Protein AF-A0A0A6VS97-F1 (afdb_monomer)

Structure (mmCIF, N/CA/C/O backbone):
data_AF-A0A0A6VS97-F1
#
_entry.id   AF-A0A0A6VS97-F1
#
loop_
_atom_site.group_PDB
_atom_site.id
_atom_site.type_symbol
_atom_site.label_atom_id
_atom_site.label_alt_id
_atom_site.label_comp_id
_atom_site.label_asym_id
_atom_site.label_entity_id
_atom_site.label_seq_id
_atom_site.pdbx_PDB_ins_code
_atom_site.Cartn_x
_atom_site.Cartn_y
_atom_site.Cartn_z
_atom_site.occupancy
_atom_site.B_iso_or_equiv
_atom_site.auth_seq_id
_atom_site.auth_comp_id
_atom_site.auth_asym_id
_atom_site.auth_atom_id
_atom_site.pdbx_PDB_model_num
ATOM 1 N N . MET A 1 1 ? 6.810 -9.396 -8.945 1.00 59.00 1 MET A N 1
ATOM 2 C CA . MET A 1 1 ? 7.557 -10.117 -7.879 1.00 59.00 1 MET A CA 1
ATOM 3 C C . MET A 1 1 ? 8.910 -10.576 -8.379 1.00 59.00 1 MET A C 1
ATOM 5 O O . MET A 1 1 ? 8.968 -11.124 -9.478 1.00 59.00 1 MET A O 1
ATOM 9 N N . ASP A 1 2 ? 9.959 -10.377 -7.581 1.00 67.56 2 ASP A N 1
ATOM 10 C CA . ASP A 1 2 ? 11.281 -10.971 -7.832 1.00 67.56 2 ASP A CA 1
ATOM 11 C C . ASP A 1 2 ? 11.444 -12.337 -7.140 1.00 67.56 2 ASP A C 1
ATOM 13 O O . ASP A 1 2 ? 12.375 -13.077 -7.453 1.00 67.56 2 ASP A O 1
ATOM 17 N N . GLY A 1 3 ? 10.498 -12.710 -6.263 1.00 69.94 3 GLY A N 1
ATOM 18 C CA . GLY A 1 3 ? 10.463 -14.019 -5.606 1.00 69.94 3 GLY A CA 1
ATOM 19 C C . GLY A 1 3 ? 11.530 -14.177 -4.524 1.00 69.94 3 GLY A C 1
ATOM 20 O O . GLY A 1 3 ? 11.817 -15.295 -4.094 1.00 69.94 3 GLY A O 1
ATOM 21 N N . SER A 1 4 ? 12.136 -13.072 -4.088 1.00 82.56 4 SER A N 1
ATOM 22 C CA . SER A 1 4 ? 13.190 -13.087 -3.084 1.00 82.56 4 SER A CA 1
ATOM 23 C C . SER A 1 4 ? 12.678 -13.520 -1.704 1.00 82.56 4 SER A C 1
ATOM 25 O O . SER A 1 4 ? 11.517 -13.329 -1.335 1.00 82.56 4 SER A O 1
ATOM 27 N N . VAL A 1 5 ? 13.583 -14.063 -0.883 1.00 86.50 5 VAL A N 1
ATOM 28 C CA . VAL A 1 5 ? 13.295 -14.412 0.523 1.00 86.50 5 VAL A CA 1
ATOM 29 C C . VAL A 1 5 ? 12.788 -13.193 1.302 1.00 86.50 5 VAL A C 1
ATOM 31 O O . VAL A 1 5 ? 11.908 -13.321 2.150 1.00 86.50 5 VAL A O 1
ATOM 34 N N . MET A 1 6 ? 13.312 -12.005 0.988 1.00 87.94 6 MET A N 1
ATOM 35 C CA . MET A 1 6 ? 12.896 -10.748 1.609 1.00 87.94 6 MET A CA 1
ATOM 36 C C . MET A 1 6 ? 11.454 -10.377 1.241 1.00 87.94 6 MET A C 1
ATOM 38 O O . MET A 1 6 ? 10.687 -9.990 2.122 1.00 87.94 6 MET A O 1
ATOM 42 N N . GLU A 1 7 ? 11.069 -10.545 -0.027 1.00 86.44 7 GLU A N 1
ATOM 43 C CA . GLU A 1 7 ? 9.691 -10.336 -0.477 1.00 86.44 7 GLU A CA 1
ATOM 44 C C . GLU A 1 7 ? 8.731 -11.308 0.225 1.00 86.44 7 GLU A C 1
ATOM 46 O O . GLU A 1 7 ? 7.727 -10.877 0.792 1.00 86.44 7 GLU A O 1
ATOM 51 N N . MET A 1 8 ? 9.081 -12.598 0.291 1.00 91.69 8 MET A N 1
ATOM 52 C CA . MET A 1 8 ? 8.275 -13.607 0.989 1.00 91.69 8 MET A CA 1
ATOM 53 C C . MET A 1 8 ? 8.112 -13.289 2.480 1.00 91.69 8 MET A C 1
ATOM 55 O O . MET A 1 8 ? 7.011 -13.370 3.025 1.00 91.69 8 MET A O 1
ATOM 59 N N . PHE A 1 9 ? 9.198 -12.891 3.144 1.00 94.88 9 PHE A N 1
ATOM 60 C CA . PHE A 1 9 ? 9.163 -12.496 4.548 1.00 94.88 9 PHE A CA 1
ATOM 61 C C . PHE A 1 9 ? 8.224 -11.302 4.773 1.00 94.88 9 PHE A C 1
ATOM 63 O O . PHE A 1 9 ? 7.372 -11.350 5.661 1.00 94.88 9 PHE A O 1
ATOM 70 N N . GLY A 1 10 ? 8.307 -10.276 3.922 1.00 95.88 10 GLY A N 1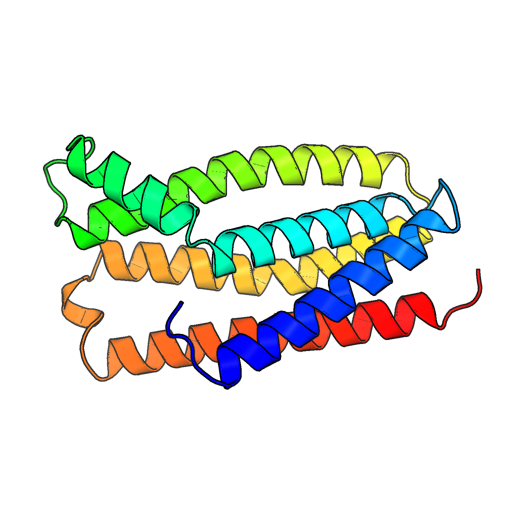
ATOM 71 C CA . GLY A 1 10 ? 7.402 -9.130 3.966 1.00 95.88 10 GLY A CA 1
ATOM 72 C C . GLY A 1 10 ? 5.929 -9.510 3.758 1.00 95.88 10 GLY A C 1
ATOM 73 O O . GLY A 1 10 ? 5.057 -9.037 4.490 1.00 95.88 10 GLY A O 1
ATOM 74 N N . LEU A 1 11 ? 5.631 -10.418 2.822 1.00 95.25 11 LEU A N 1
ATOM 75 C CA . LEU A 1 11 ? 4.264 -10.907 2.596 1.00 95.25 11 LEU A CA 1
ATOM 76 C C . LEU A 1 11 ? 3.704 -11.660 3.804 1.00 95.25 11 LEU A C 1
ATOM 78 O O . LEU A 1 11 ? 2.537 -11.476 4.144 1.00 95.25 11 LEU A O 1
ATOM 82 N N . ILE A 1 12 ? 4.521 -12.473 4.482 1.00 97.12 12 ILE A N 1
ATOM 83 C CA . ILE A 1 12 ? 4.111 -13.166 5.712 1.00 97.12 12 ILE A CA 1
ATOM 84 C C . ILE A 1 12 ? 3.777 -12.145 6.805 1.00 97.12 12 ILE A C 1
ATOM 86 O O . ILE A 1 12 ? 2.739 -12.268 7.460 1.00 97.12 12 ILE A O 1
ATOM 90 N N . GLN A 1 13 ? 4.612 -11.113 6.976 1.00 98.38 13 GLN A N 1
ATOM 91 C CA . GLN A 1 13 ? 4.346 -10.036 7.934 1.00 98.38 13 GLN A CA 1
ATOM 92 C C . GLN A 1 13 ? 3.033 -9.314 7.617 1.00 98.38 13 GLN A C 1
ATOM 94 O O . GLN A 1 13 ? 2.198 -9.130 8.506 1.00 98.38 13 GLN A O 1
ATOM 99 N N . LEU A 1 14 ? 2.827 -8.943 6.350 1.00 98.50 14 LEU A N 1
ATOM 100 C CA . LEU A 1 14 ? 1.615 -8.260 5.910 1.00 98.50 14 LEU A CA 1
ATOM 101 C C . LEU A 1 14 ? 0.376 -9.151 6.059 1.00 98.50 14 LEU A C 1
ATOM 103 O O . LEU A 1 14 ? -0.670 -8.666 6.479 1.00 98.50 14 LEU A O 1
ATOM 107 N N . GLY A 1 15 ? 0.493 -10.450 5.775 1.00 98.50 15 GLY A N 1
ATOM 108 C CA . GLY A 1 15 ? -0.586 -11.423 5.936 1.00 98.50 15 GLY A CA 1
ATOM 109 C C . GLY A 1 15 ? -0.990 -11.591 7.397 1.00 98.50 15 GLY A C 1
ATOM 110 O O . GLY A 1 15 ? -2.174 -11.515 7.726 1.00 98.50 15 GLY A O 1
ATOM 111 N N . ALA A 1 16 ? -0.016 -11.727 8.298 1.00 98.50 16 ALA A N 1
ATOM 112 C CA . ALA A 1 16 ? -0.273 -11.765 9.735 1.00 98.50 16 ALA A CA 1
ATOM 113 C C . ALA A 1 16 ? -0.924 -10.461 10.230 1.00 98.50 16 ALA A C 1
ATOM 115 O O . ALA A 1 16 ? -1.916 -10.506 10.961 1.00 98.50 16 ALA A O 1
ATOM 116 N N . ALA A 1 17 ? -0.422 -9.302 9.785 1.00 98.56 17 ALA A N 1
ATOM 117 C CA . ALA A 1 17 ? -1.016 -8.006 10.101 1.00 98.56 17 ALA A CA 1
ATOM 118 C C . ALA A 1 17 ? -2.469 -7.922 9.610 1.00 98.56 17 ALA A C 1
ATOM 120 O O . ALA A 1 17 ? -3.354 -7.536 10.372 1.00 98.56 17 ALA A O 1
ATOM 121 N N . ALA A 1 18 ? -2.731 -8.336 8.368 1.00 98.56 18 ALA A N 1
ATOM 122 C CA . ALA A 1 18 ? -4.054 -8.326 7.758 1.00 98.56 18 ALA A CA 1
ATOM 123 C C . ALA A 1 18 ? -5.067 -9.150 8.563 1.00 98.56 18 ALA A C 1
ATOM 125 O O . ALA A 1 18 ? -6.151 -8.657 8.883 1.00 98.56 18 ALA A O 1
ATOM 126 N N . LEU A 1 19 ? -4.692 -10.373 8.950 1.00 98.31 19 LEU A N 1
ATOM 127 C CA . LEU A 1 19 ? -5.535 -11.243 9.768 1.00 98.31 19 LEU A CA 1
ATOM 128 C C . LEU A 1 19 ? -5.809 -10.633 11.145 1.00 98.31 19 LEU A C 1
ATOM 130 O O . LEU A 1 19 ? -6.956 -10.611 11.582 1.00 98.31 19 LEU A O 1
ATOM 134 N N . LEU A 1 20 ? -4.793 -10.085 11.814 1.00 97.81 20 LEU A N 1
ATOM 135 C CA . LEU A 1 20 ? -4.969 -9.432 13.114 1.00 97.81 20 LEU A CA 1
ATOM 136 C C . LEU A 1 20 ? -5.882 -8.201 13.022 1.00 97.81 20 LEU A C 1
ATOM 138 O O . LEU A 1 20 ? -6.777 -8.050 13.851 1.00 97.81 20 LEU A O 1
ATOM 142 N N . PHE A 1 21 ? -5.718 -7.359 12.000 1.00 97.81 21 PHE A N 1
ATOM 143 C CA . PHE A 1 21 ? -6.595 -6.213 11.749 1.00 97.81 21 PHE A CA 1
ATOM 144 C C . PHE A 1 21 ? -8.052 -6.636 11.513 1.00 97.81 21 PHE A C 1
ATOM 146 O O . PHE A 1 21 ? -8.965 -6.034 12.085 1.00 97.81 21 PHE A O 1
ATOM 153 N N . ILE A 1 22 ? -8.274 -7.706 10.740 1.00 97.62 22 ILE A N 1
ATOM 154 C CA . ILE A 1 22 ? -9.602 -8.306 10.547 1.00 97.62 22 ILE A CA 1
ATOM 155 C C . ILE A 1 22 ? -10.173 -8.779 11.880 1.00 97.62 22 ILE A C 1
ATOM 157 O O . ILE A 1 22 ? -11.272 -8.369 12.248 1.00 97.62 22 ILE A O 1
ATOM 161 N N . LEU A 1 23 ? -9.425 -9.585 12.633 1.00 96.12 23 LEU A N 1
ATOM 162 C CA . LEU A 1 23 ? -9.885 -10.133 13.908 1.00 96.12 23 LEU A CA 1
ATOM 163 C C . LEU A 1 23 ? -10.218 -9.032 14.920 1.00 96.12 23 LEU A C 1
ATOM 165 O O . LEU A 1 23 ? -11.244 -9.119 15.586 1.00 96.12 23 LEU A O 1
ATOM 169 N N . VAL A 1 24 ? -9.402 -7.979 15.016 1.00 94.00 24 VAL A N 1
ATOM 170 C CA . VAL A 1 24 ? -9.674 -6.824 15.887 1.00 94.00 24 VAL A CA 1
ATOM 171 C C . VAL A 1 24 ? -10.929 -6.078 15.435 1.00 94.00 24 VAL A C 1
ATOM 173 O O . VAL A 1 24 ? -11.791 -5.780 16.260 1.00 94.00 24 VAL A O 1
ATOM 176 N N . GLY A 1 25 ? -11.064 -5.803 14.136 1.00 93.62 25 GLY A N 1
ATOM 177 C CA . GLY A 1 25 ? -12.209 -5.068 13.598 1.00 93.62 25 GLY A CA 1
ATOM 178 C C . GLY A 1 25 ? -13.533 -5.838 13.633 1.00 93.62 25 GLY A C 1
ATOM 179 O O . GLY A 1 25 ? -14.592 -5.216 13.590 1.00 93.62 25 GLY A O 1
ATOM 180 N N . LEU A 1 26 ? -13.491 -7.171 13.725 1.00 93.62 26 LEU A N 1
ATOM 181 C CA . LEU A 1 26 ? -14.678 -8.025 13.841 1.00 93.62 26 LEU A CA 1
ATOM 182 C C . LEU A 1 26 ? -15.182 -8.196 15.280 1.00 93.62 26 LEU A C 1
ATOM 184 O O . LEU A 1 26 ? -16.323 -8.615 15.457 1.00 93.62 26 LEU A O 1
ATOM 188 N N . ARG A 1 27 ? -14.376 -7.867 16.301 1.00 89.31 27 ARG A N 1
ATOM 189 C CA . ARG A 1 27 ? -14.793 -7.973 17.714 1.00 89.31 27 ARG A CA 1
ATOM 190 C C . ARG A 1 27 ? -15.949 -7.038 18.047 1.00 89.31 27 ARG A C 1
ATOM 192 O O . ARG A 1 27 ? -16.844 -7.422 18.788 1.00 89.31 27 ARG A O 1
ATOM 199 N N . GLU A 1 28 ? -15.939 -5.835 17.477 1.00 87.62 28 GLU A N 1
ATOM 200 C CA . GLU A 1 28 ? -16.966 -4.827 17.719 1.00 87.62 28 GLU A CA 1
ATOM 201 C C . GLU A 1 28 ? -17.342 -4.093 16.429 1.00 87.62 28 GLU A C 1
ATOM 203 O O . GLU A 1 28 ? -16.455 -3.665 15.684 1.00 87.62 28 GLU A O 1
ATOM 208 N N . PRO A 1 29 ? -18.642 -3.838 16.172 1.00 86.12 29 PRO A N 1
ATOM 209 C CA . PRO A 1 29 ? -19.075 -3.082 14.997 1.00 86.12 29 PRO A CA 1
ATOM 210 C C . PRO A 1 29 ? -18.424 -1.698 14.883 1.00 86.12 29 PRO A C 1
ATOM 212 O O . PRO A 1 29 ? -18.203 -1.209 13.777 1.00 86.12 29 PRO A O 1
ATOM 215 N N . ALA A 1 30 ? -18.076 -1.084 16.016 1.00 91.19 30 ALA A N 1
ATOM 216 C CA . ALA A 1 30 ? -17.439 0.222 16.059 1.00 91.19 30 ALA A CA 1
ATOM 217 C C . ALA A 1 30 ? -15.970 0.209 15.582 1.00 91.19 30 ALA A C 1
ATOM 219 O O . ALA A 1 30 ? -15.381 1.277 15.423 1.00 91.19 30 ALA A O 1
ATOM 220 N N . HIS A 1 31 ? -15.368 -0.964 15.346 1.00 93.12 31 HIS A N 1
ATOM 221 C CA . HIS A 1 31 ? -13.969 -1.129 14.925 1.00 93.12 31 HIS A CA 1
ATOM 222 C C . HIS A 1 31 ? -13.813 -1.583 13.464 1.00 93.12 31 HIS A C 1
ATOM 224 O O . HIS A 1 31 ? -12.699 -1.865 13.021 1.00 93.12 31 HIS A O 1
ATOM 230 N N . ARG A 1 32 ? -14.899 -1.606 12.679 1.00 95.12 32 ARG A N 1
ATOM 231 C CA . ARG A 1 32 ? -14.916 -2.117 11.294 1.00 95.12 32 ARG A CA 1
ATOM 232 C C . ARG A 1 32 ? -13.934 -1.441 10.330 1.00 95.12 32 ARG A C 1
ATOM 234 O O . ARG A 1 32 ? -13.549 -2.051 9.338 1.00 95.12 32 ARG A O 1
ATOM 241 N N . VAL A 1 33 ? -13.474 -0.216 10.597 1.00 97.69 33 VAL A N 1
ATOM 242 C CA . VAL A 1 33 ? -12.398 0.395 9.790 1.00 97.69 33 VAL A CA 1
ATOM 243 C C . VAL A 1 33 ? -11.093 -0.406 9.856 1.00 97.69 33 VAL A C 1
ATOM 245 O O . VAL A 1 33 ? -10.372 -0.486 8.866 1.00 97.69 33 VAL A O 1
ATOM 248 N N . LEU A 1 34 ? -10.802 -1.047 10.990 1.00 97.56 34 LEU A N 1
ATOM 249 C CA . LEU A 1 34 ? -9.605 -1.868 11.155 1.00 97.56 34 LEU A CA 1
ATOM 250 C C . LEU A 1 34 ? -9.705 -3.154 10.331 1.00 97.56 34 LEU A C 1
ATOM 252 O O . LEU A 1 34 ? -8.748 -3.513 9.654 1.00 97.56 34 LEU A O 1
ATOM 256 N N . SER A 1 35 ? -10.876 -3.796 10.286 1.00 97.44 35 SER A N 1
ATOM 257 C CA . SER A 1 35 ? -11.057 -4.962 9.417 1.00 97.44 35 SER A CA 1
ATOM 258 C C . SER A 1 35 ? -11.018 -4.590 7.937 1.00 97.44 35 SER A C 1
ATOM 260 O O . SER A 1 35 ? -10.447 -5.337 7.146 1.00 97.44 35 SER A O 1
ATOM 262 N N . ALA A 1 36 ? -11.526 -3.412 7.564 1.00 98.00 36 ALA A N 1
ATOM 263 C CA . ALA A 1 36 ? -11.393 -2.893 6.205 1.00 98.00 36 ALA A CA 1
ATOM 264 C C . ALA A 1 36 ? -9.923 -2.708 5.790 1.00 98.00 36 ALA A C 1
ATOM 266 O O . ALA A 1 36 ? -9.564 -3.091 4.680 1.00 98.00 36 ALA A O 1
ATOM 267 N N . TRP A 1 37 ? -9.051 -2.216 6.679 1.00 98.56 37 TRP A N 1
ATOM 268 C CA . TRP A 1 37 ? -7.604 -2.181 6.420 1.00 98.56 37 TRP A CA 1
ATOM 269 C C . TRP A 1 37 ? -7.014 -3.571 6.194 1.00 98.56 37 TRP A C 1
ATOM 271 O O . TRP A 1 37 ? -6.251 -3.764 5.251 1.00 98.56 37 TRP A O 1
ATOM 281 N N . GLY A 1 38 ? -7.405 -4.557 7.002 1.00 98.50 38 GLY A N 1
ATOM 282 C CA . GLY A 1 38 ? -6.964 -5.931 6.784 1.00 98.50 38 GLY A CA 1
ATOM 283 C C . GLY A 1 38 ? -7.414 -6.494 5.430 1.00 98.50 38 GLY A C 1
ATOM 284 O O . GLY A 1 38 ? -6.624 -7.146 4.754 1.00 98.50 38 GLY A O 1
ATOM 285 N N . VAL A 1 39 ? -8.626 -6.167 4.966 1.00 98.44 39 VAL A N 1
ATOM 286 C CA . VAL A 1 39 ? -9.088 -6.521 3.609 1.00 98.44 39 VAL A CA 1
ATOM 287 C C . VAL A 1 39 ? -8.247 -5.836 2.528 1.00 98.44 39 VAL A C 1
ATOM 289 O O . VAL A 1 39 ? -7.870 -6.494 1.561 1.00 98.44 39 VAL A O 1
ATOM 292 N N . VAL A 1 40 ? -7.901 -4.555 2.697 1.00 98.56 40 VAL A N 1
ATOM 293 C CA . VAL A 1 40 ? -6.978 -3.860 1.782 1.00 98.56 40 VAL A CA 1
ATOM 294 C C . VAL A 1 40 ? -5.641 -4.594 1.714 1.00 98.56 40 VAL A C 1
ATOM 296 O O . VAL A 1 40 ? -5.152 -4.855 0.623 1.00 98.56 40 VAL A O 1
ATOM 299 N N . PHE A 1 41 ? -5.068 -4.992 2.850 1.00 98.62 41 PHE A N 1
ATOM 300 C CA . PHE A 1 41 ? -3.794 -5.713 2.871 1.00 98.62 41 PHE A CA 1
ATOM 301 C C . PHE A 1 41 ? -3.874 -7.096 2.221 1.00 98.62 41 PHE A C 1
ATOM 303 O O . PHE A 1 41 ? -2.957 -7.466 1.493 1.00 98.62 41 PHE A O 1
ATOM 310 N N . LEU A 1 42 ? -4.974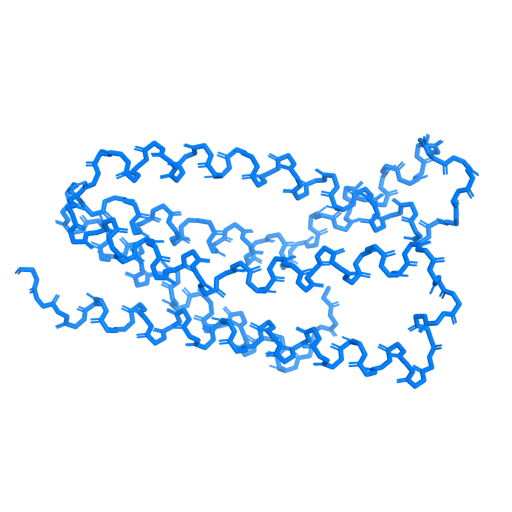 -7.834 2.402 1.00 98.38 42 LEU A N 1
ATOM 311 C CA . LEU A 1 42 ? -5.198 -9.084 1.669 1.00 98.38 42 LEU A CA 1
ATOM 312 C C . LEU A 1 42 ? -5.309 -8.851 0.159 1.00 98.38 42 LEU A C 1
ATOM 314 O O . LEU A 1 42 ? -4.771 -9.643 -0.610 1.00 98.38 42 LEU A O 1
ATOM 318 N N . PHE A 1 43 ? -5.964 -7.766 -0.268 1.00 98.19 43 PHE A N 1
ATOM 319 C CA . PHE A 1 43 ? -6.008 -7.385 -1.679 1.00 98.19 43 PHE A CA 1
ATOM 320 C C . PHE A 1 43 ? -4.608 -7.081 -2.220 1.00 98.19 43 PHE A C 1
ATOM 322 O O . PHE A 1 43 ? -4.268 -7.587 -3.285 1.00 98.19 43 PHE A O 1
ATOM 329 N N . LEU A 1 44 ? -3.784 -6.329 -1.473 1.00 96.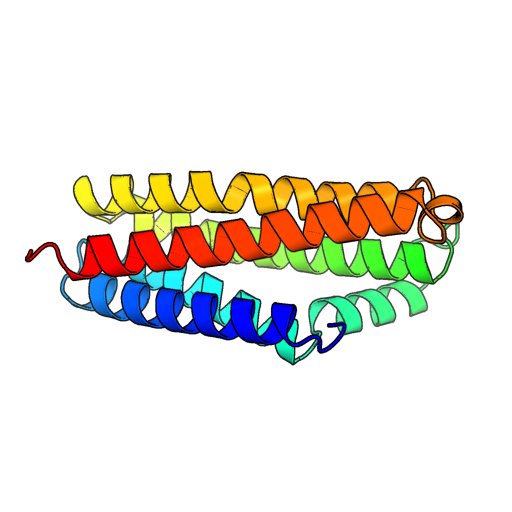75 44 LEU A N 1
ATOM 330 C CA . LEU A 1 44 ? -2.393 -6.068 -1.855 1.00 96.75 44 LEU A CA 1
ATOM 331 C C . LEU A 1 44 ? -1.625 -7.376 -2.038 1.00 96.75 44 LEU A C 1
ATOM 333 O O . LEU A 1 44 ? -1.036 -7.569 -3.087 1.00 96.75 44 LEU A O 1
ATOM 337 N N . ILE A 1 45 ? -1.685 -8.292 -1.064 1.00 96.81 45 ILE A N 1
ATOM 338 C CA . ILE A 1 45 ? -1.009 -9.599 -1.136 1.00 96.81 45 ILE A CA 1
ATOM 339 C C . ILE A 1 45 ? -1.484 -10.403 -2.347 1.00 96.81 45 ILE A C 1
ATOM 341 O O . ILE A 1 45 ? -0.668 -10.993 -3.049 1.00 96.81 45 ILE A O 1
ATOM 345 N N . ALA A 1 46 ? -2.796 -10.454 -2.585 1.00 96.75 46 ALA A N 1
ATOM 346 C CA . ALA A 1 46 ? -3.358 -11.197 -3.703 1.00 96.75 46 ALA A CA 1
ATOM 347 C C . ALA A 1 46 ? -2.891 -10.620 -5.044 1.00 96.75 46 ALA A C 1
ATOM 349 O O . ALA A 1 46 ? -2.453 -11.373 -5.913 1.00 96.75 46 ALA A O 1
ATOM 350 N N . ASP A 1 47 ? -2.951 -9.299 -5.204 1.00 95.75 47 ASP A N 1
ATOM 351 C CA . ASP A 1 47 ? -2.430 -8.638 -6.394 1.00 95.75 47 ASP A CA 1
ATOM 352 C C . ASP A 1 47 ? -0.945 -8.957 -6.606 1.00 95.75 47 ASP A C 1
ATOM 354 O O . ASP A 1 47 ? -0.574 -9.371 -7.703 1.00 95.75 47 ASP A O 1
ATOM 358 N N . ASP A 1 48 ? -0.136 -8.850 -5.552 1.00 91.69 48 ASP A N 1
ATOM 359 C CA . ASP A 1 48 ? 1.303 -9.093 -5.579 1.00 91.69 48 ASP A CA 1
ATOM 360 C C . ASP A 1 48 ? 1.590 -10.554 -6.009 1.00 91.69 48 ASP A C 1
ATOM 362 O O . ASP A 1 48 ? 2.346 -10.792 -6.955 1.00 91.69 48 ASP A O 1
ATOM 366 N N . LEU A 1 49 ? 0.929 -11.544 -5.393 1.00 93.25 49 LEU A N 1
ATOM 367 C CA . LEU A 1 49 ? 1.107 -12.975 -5.697 1.00 93.25 49 LEU A CA 1
ATOM 368 C C . LEU A 1 49 ? 0.665 -13.348 -7.117 1.00 93.25 49 LEU A C 1
ATOM 370 O O . LEU A 1 49 ? 1.315 -14.148 -7.793 1.00 93.25 49 LEU A O 1
ATOM 374 N N . PHE A 1 50 ? -0.455 -12.791 -7.576 1.00 94.56 50 PHE A N 1
ATOM 375 C CA . PHE A 1 50 ? -0.998 -13.086 -8.901 1.00 94.56 50 PHE A CA 1
ATOM 376 C C . PHE A 1 50 ? -0.487 -12.132 -9.984 1.00 94.56 50 PHE A C 1
ATOM 378 O O . PHE A 1 50 ? -0.767 -12.359 -11.165 1.00 94.56 50 PHE A O 1
ATOM 385 N N . ARG A 1 51 ? 0.290 -11.110 -9.609 1.00 94.62 51 ARG A N 1
ATOM 386 C CA . ARG A 1 51 ? 0.824 -10.060 -10.485 1.00 94.62 51 ARG A CA 1
ATOM 387 C C . ARG A 1 51 ? -0.288 -9.408 -11.312 1.00 94.62 51 ARG A C 1
ATOM 389 O O . ARG A 1 51 ? -0.162 -9.269 -12.530 1.00 94.62 51 ARG A O 1
ATOM 396 N N . VAL A 1 52 ? -1.427 -9.095 -10.685 1.00 95.94 52 VAL A N 1
ATOM 397 C CA . VAL A 1 52 ? -2.628 -8.641 -11.416 1.00 95.94 52 VAL A CA 1
ATOM 398 C C . VAL A 1 52 ? -2.376 -7.287 -12.072 1.00 95.94 52 VAL A C 1
ATOM 400 O O . VAL A 1 52 ? -2.601 -7.161 -13.277 1.00 95.94 52 VAL A O 1
ATOM 403 N N . HIS A 1 53 ? -1.837 -6.317 -11.331 1.00 96.00 53 HIS A N 1
ATOM 404 C CA . HIS A 1 53 ? -1.477 -5.003 -11.863 1.00 96.00 53 HIS A CA 1
ATOM 405 C C . HIS A 1 53 ? -0.479 -5.093 -13.024 1.00 96.00 53 HIS A C 1
ATOM 407 O O . HIS A 1 53 ? -0.620 -4.365 -14.003 1.00 96.00 53 HIS A O 1
ATOM 413 N N . GLU A 1 54 ? 0.483 -6.019 -12.966 1.00 94.12 54 GLU A N 1
ATOM 414 C CA . GLU A 1 54 ? 1.455 -6.218 -14.044 1.00 94.12 54 GLU A CA 1
ATOM 415 C C . GLU A 1 54 ? 0.780 -6.772 -15.308 1.00 94.12 54 GLU A C 1
ATOM 417 O O . GLU A 1 54 ? 1.035 -6.297 -16.413 1.00 94.12 54 GLU A O 1
ATOM 422 N N . ARG A 1 55 ? -0.135 -7.743 -15.161 1.00 94.94 55 ARG A N 1
ATOM 423 C CA . ARG A 1 55 ? -0.900 -8.307 -16.290 1.00 94.94 55 ARG A CA 1
ATOM 424 C C . ARG A 1 55 ? -1.833 -7.279 -16.920 1.00 94.94 55 ARG A C 1
ATOM 426 O O . ARG A 1 55 ? -1.987 -7.267 -18.139 1.00 94.94 55 ARG A O 1
ATOM 433 N N . VAL A 1 56 ? -2.482 -6.447 -16.105 1.00 92.81 56 VAL A N 1
ATOM 434 C CA . VAL A 1 56 ? -3.321 -5.346 -16.598 1.00 92.81 56 VAL A CA 1
ATOM 435 C C . VAL A 1 56 ? -2.453 -4.316 -17.315 1.00 92.81 56 VAL A C 1
ATOM 437 O O . VAL A 1 56 ? -2.778 -3.940 -18.437 1.00 92.81 56 VAL A O 1
ATOM 440 N N . GLY A 1 57 ? -1.317 -3.935 -16.726 1.00 92.50 57 GLY A N 1
ATOM 441 C CA . GLY A 1 57 ? -0.355 -3.029 -17.346 1.00 92.50 57 GLY A CA 1
ATOM 442 C C . GLY A 1 57 ? 0.135 -3.525 -18.704 1.00 92.50 57 GLY A C 1
ATOM 443 O O . GLY A 1 57 ? 0.083 -2.783 -19.680 1.00 92.50 57 GLY A O 1
ATOM 444 N N . ALA A 1 58 ? 0.519 -4.800 -18.801 1.00 92.69 58 ALA A N 1
ATOM 445 C CA . ALA A 1 58 ? 0.991 -5.401 -20.048 1.00 92.69 58 ALA A CA 1
ATOM 446 C C . ALA A 1 58 ? -0.086 -5.396 -21.147 1.00 92.69 58 ALA A C 1
ATOM 448 O O . ALA A 1 58 ? 0.209 -5.093 -22.300 1.00 92.69 58 ALA A O 1
ATOM 449 N N . ARG A 1 59 ? -1.350 -5.675 -20.797 1.00 90.75 59 ARG A N 1
ATOM 450 C CA . ARG A 1 59 ? -2.472 -5.595 -21.751 1.00 90.75 59 ARG A CA 1
ATOM 451 C C . ARG A 1 59 ? -2.681 -4.169 -22.259 1.00 90.75 59 ARG A C 1
ATOM 453 O O . ARG A 1 59 ? -2.759 -3.957 -23.461 1.00 90.75 59 ARG A O 1
ATOM 460 N N . LEU A 1 60 ? -2.687 -3.189 -21.356 1.00 85.56 60 LEU A N 1
ATOM 461 C CA . LEU A 1 60 ? -2.847 -1.779 -21.727 1.00 85.56 60 LEU A CA 1
ATOM 462 C C . LEU A 1 60 ? -1.680 -1.261 -22.585 1.00 85.56 60 LEU A C 1
ATOM 464 O O . LEU A 1 60 ? -1.883 -0.412 -23.453 1.00 85.56 60 LEU A O 1
ATOM 468 N N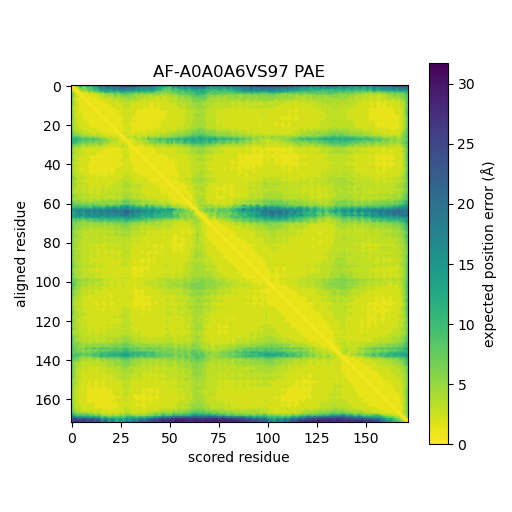 . ALA A 1 61 ? -0.467 -1.782 -22.373 1.00 87.44 61 ALA A N 1
ATOM 469 C CA . ALA A 1 61 ? 0.688 -1.483 -23.215 1.00 87.44 61 ALA A CA 1
ATOM 470 C C . ALA A 1 61 ? 0.522 -2.042 -24.640 1.00 87.44 61 ALA A C 1
ATOM 472 O O . ALA A 1 61 ? 0.813 -1.343 -25.613 1.00 87.44 61 ALA A O 1
ATOM 473 N N . GLN A 1 62 ? 0.001 -3.268 -24.776 1.00 85.50 62 GLN A N 1
ATOM 474 C CA . GLN A 1 62 ? -0.267 -3.907 -26.074 1.00 85.50 62 GLN A CA 1
ATOM 475 C C . GLN A 1 62 ? -1.334 -3.168 -26.888 1.00 85.50 62 GLN A C 1
ATOM 477 O O . GLN A 1 62 ? -1.201 -3.063 -28.108 1.00 85.50 62 GLN A O 1
ATOM 482 N N . ASP A 1 63 ? -2.324 -2.574 -26.219 1.00 82.50 63 ASP A N 1
ATOM 483 C CA . ASP A 1 63 ? -3.366 -1.753 -26.849 1.00 82.50 63 ASP A CA 1
ATOM 484 C C . ASP A 1 63 ? -2.835 -0.405 -27.391 1.00 82.50 63 ASP A C 1
ATOM 486 O O . ASP A 1 63 ? -3.587 0.371 -27.982 1.00 82.50 63 ASP A O 1
ATOM 490 N N . ARG A 1 64 ? -1.532 -0.115 -27.220 1.00 74.25 64 ARG A N 1
ATOM 491 C CA . ARG A 1 64 ? -0.836 1.098 -27.694 1.00 74.25 64 ARG A CA 1
ATOM 492 C C . ARG A 1 64 ? -1.534 2.402 -27.300 1.00 74.25 64 ARG A C 1
ATOM 494 O O . ARG A 1 64 ? -1.492 3.380 -28.043 1.00 74.25 64 ARG A O 1
ATOM 501 N N . LEU A 1 65 ? -2.122 2.446 -26.105 1.00 72.56 65 LEU A N 1
ATOM 502 C CA . LEU A 1 65 ? -2.790 3.644 -25.581 1.00 72.56 65 LEU A CA 1
ATOM 503 C C . LEU A 1 65 ? -1.833 4.842 -25.415 1.00 72.56 65 LEU A C 1
ATOM 505 O O . LEU A 1 65 ? -2.277 5.987 -25.413 1.00 72.56 65 LEU A O 1
ATOM 509 N N . ALA A 1 66 ? -0.523 4.590 -25.317 1.00 74.00 66 ALA A N 1
ATOM 510 C CA . ALA A 1 66 ? 0.529 5.603 -25.267 1.00 74.00 66 ALA A CA 1
ATOM 511 C C . ALA A 1 66 ? 1.674 5.248 -26.242 1.00 74.00 66 ALA A C 1
ATOM 513 O O . ALA A 1 66 ? 2.722 4.764 -25.817 1.00 74.00 66 ALA A O 1
ATOM 514 N N . PRO A 1 67 ? 1.499 5.470 -27.559 1.00 73.44 67 PRO A N 1
ATOM 515 C CA . PRO A 1 67 ? 2.428 4.987 -28.587 1.00 73.44 67 PRO A CA 1
ATOM 516 C C . PRO A 1 67 ? 3.794 5.693 -28.577 1.00 73.44 67 PRO A C 1
ATOM 518 O O . PRO A 1 67 ? 4.715 5.249 -29.253 1.00 73.44 67 PRO A O 1
ATOM 521 N N . SER A 1 68 ? 3.931 6.793 -27.831 1.00 83.25 68 SER A N 1
ATOM 522 C CA . SER A 1 68 ? 5.188 7.523 -27.635 1.00 83.25 68 SER A CA 1
ATOM 523 C C . SER A 1 68 ? 6.084 6.935 -26.539 1.00 83.25 68 SER A C 1
ATOM 525 O O . SER A 1 68 ? 7.218 7.387 -26.388 1.00 83.25 68 SER A O 1
ATOM 527 N N . LEU A 1 69 ? 5.596 5.964 -25.762 1.00 84.25 69 LEU A N 1
ATOM 528 C CA . LEU A 1 69 ? 6.345 5.327 -24.681 1.00 84.25 69 LEU A CA 1
ATOM 529 C C . LEU A 1 69 ? 6.927 3.984 -25.126 1.00 84.25 69 LEU A C 1
ATOM 531 O O . LEU A 1 69 ? 6.334 3.267 -25.931 1.00 84.25 69 LEU A O 1
ATOM 535 N N . GLY A 1 70 ? 8.076 3.622 -24.551 1.00 87.06 70 GLY A N 1
ATOM 536 C CA . GLY A 1 70 ? 8.590 2.256 -24.644 1.00 87.06 70 GLY A CA 1
ATOM 537 C C . GLY A 1 70 ? 7.642 1.261 -23.967 1.00 87.06 70 GLY A C 1
ATOM 538 O O . GLY A 1 70 ? 6.903 1.624 -23.051 1.00 87.06 70 GLY A O 1
ATOM 539 N N . GLU A 1 71 ? 7.680 -0.001 -24.399 1.00 88.19 71 GLU A N 1
ATOM 540 C CA . GLU A 1 71 ? 6.777 -1.059 -23.920 1.00 88.19 71 GLU A CA 1
ATOM 541 C C . GLU A 1 71 ? 6.800 -1.214 -22.390 1.00 88.19 71 GLU A C 1
ATOM 543 O O . GLU A 1 71 ? 5.746 -1.262 -21.757 1.00 88.19 71 GLU A O 1
ATOM 548 N N . SER A 1 72 ? 7.989 -1.196 -21.779 1.00 88.50 72 SER A N 1
ATOM 549 C CA . SER A 1 72 ? 8.152 -1.279 -20.323 1.00 88.50 72 SER A CA 1
ATOM 550 C C . SER A 1 72 ? 7.524 -0.088 -19.595 1.00 88.50 72 SER A C 1
ATOM 552 O O . SER A 1 72 ? 6.775 -0.270 -18.640 1.00 88.50 72 SER A O 1
ATOM 554 N N . SER A 1 73 ? 7.763 1.136 -20.067 1.00 90.94 73 SER A N 1
ATOM 555 C CA . SER A 1 73 ? 7.183 2.349 -19.482 1.00 90.94 73 SER A CA 1
ATOM 556 C C . SER A 1 73 ? 5.658 2.383 -19.631 1.00 90.94 73 SER A C 1
ATOM 558 O O . SER A 1 73 ? 4.956 2.784 -18.703 1.00 90.94 73 SER A O 1
ATOM 560 N N . ALA A 1 74 ? 5.129 1.931 -20.772 1.00 91.44 74 ALA A N 1
ATOM 561 C CA . ALA A 1 74 ? 3.689 1.808 -20.986 1.00 91.44 74 ALA A CA 1
ATOM 562 C C . ALA A 1 74 ? 3.060 0.779 -20.031 1.00 91.44 74 ALA A C 1
ATOM 564 O O . ALA A 1 74 ? 2.003 1.045 -19.454 1.00 91.44 74 ALA A O 1
ATOM 565 N N . GLN A 1 75 ? 3.730 -0.357 -19.808 1.00 92.94 75 GLN A N 1
ATOM 566 C CA . GLN A 1 75 ? 3.289 -1.373 -18.852 1.00 92.94 75 GLN A CA 1
ATOM 567 C C . GLN A 1 75 ? 3.254 -0.832 -17.415 1.00 92.94 75 GLN A C 1
ATOM 569 O O . GLN A 1 75 ? 2.247 -1.009 -16.727 1.00 92.94 75 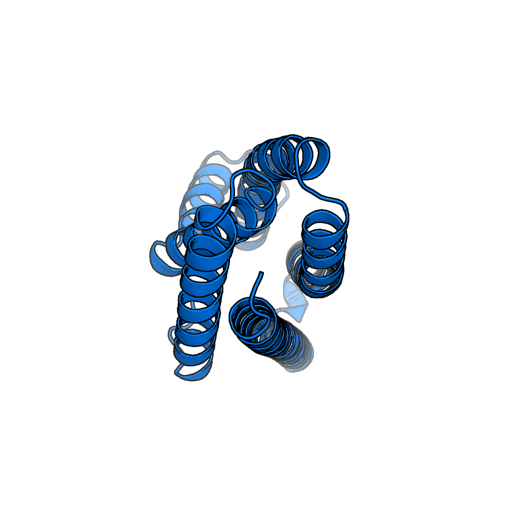GLN A O 1
ATOM 574 N N . GLU A 1 76 ? 4.312 -0.153 -16.967 1.00 93.06 76 GLU A N 1
ATOM 575 C CA . GLU A 1 76 ? 4.393 0.431 -15.619 1.00 93.06 76 GLU A CA 1
ATOM 576 C C . GLU A 1 76 ? 3.286 1.473 -15.379 1.00 93.06 76 GLU A C 1
ATOM 578 O O . GLU A 1 76 ? 2.600 1.436 -14.353 1.00 93.06 76 GLU A O 1
ATOM 583 N N . LEU A 1 77 ? 3.029 2.360 -16.351 1.00 93.00 77 LEU A N 1
ATOM 584 C CA . LEU A 1 77 ? 1.907 3.303 -16.267 1.00 93.00 77 LEU A CA 1
ATOM 585 C C . LEU A 1 77 ? 0.551 2.600 -16.240 1.00 93.00 77 LEU A C 1
ATOM 587 O O . LEU A 1 77 ? -0.324 3.000 -15.472 1.00 93.00 77 LEU A O 1
ATOM 591 N N . GLY A 1 78 ? 0.359 1.556 -17.047 1.00 93.81 78 GLY A N 1
ATOM 592 C CA . GLY A 1 78 ? -0.873 0.770 -17.021 1.00 93.81 78 GLY A CA 1
ATOM 593 C C . GLY A 1 78 ? -1.105 0.107 -15.657 1.00 93.81 78 GLY A C 1
ATOM 594 O O . GLY A 1 78 ? -2.225 0.123 -15.141 1.00 93.81 78 GLY A O 1
ATOM 595 N N . GLY A 1 79 ? -0.040 -0.393 -15.023 1.00 95.12 79 GLY A N 1
ATOM 596 C CA . GLY A 1 79 ? -0.076 -0.884 -13.645 1.00 95.12 79 GLY A CA 1
ATOM 597 C C . GLY A 1 79 ? -0.446 0.211 -12.638 1.00 95.12 79 GLY A C 1
ATOM 598 O O . GLY A 1 79 ? -1.271 -0.012 -11.750 1.00 95.12 79 GLY A O 1
ATOM 599 N N . LEU A 1 80 ? 0.084 1.425 -12.803 1.00 95.62 80 LEU A N 1
ATOM 600 C CA . LEU A 1 80 ? -0.289 2.565 -11.964 1.00 95.62 80 LEU A CA 1
ATOM 601 C C . LEU A 1 80 ? -1.757 2.971 -12.137 1.00 95.62 80 LEU A C 1
ATOM 603 O O . LEU A 1 80 ? -2.414 3.296 -11.151 1.00 95.62 80 LEU A O 1
ATOM 607 N N . VAL A 1 81 ? -2.299 2.920 -13.357 1.00 94.94 81 VAL A N 1
ATOM 608 C CA . VAL A 1 81 ? -3.728 3.168 -13.612 1.00 94.94 81 VAL A CA 1
ATOM 609 C C . VAL A 1 81 ? -4.593 2.137 -12.888 1.00 94.94 81 VAL A C 1
ATOM 611 O O . VAL A 1 81 ? -5.556 2.515 -12.217 1.00 94.94 81 VAL A O 1
ATOM 614 N N . PHE A 1 82 ? -4.232 0.851 -12.954 1.00 96.06 82 PHE A N 1
ATOM 615 C CA . PHE A 1 82 ? -4.910 -0.197 -12.186 1.00 96.06 82 PHE A CA 1
ATOM 616 C C . PHE A 1 82 ? -4.932 0.127 -10.686 1.00 96.06 82 PHE A C 1
ATOM 618 O O . PHE A 1 82 ? -5.983 0.032 -10.042 1.00 96.06 82 PHE A O 1
ATOM 625 N N . TRP A 1 83 ? -3.794 0.556 -10.137 1.00 97.06 83 TRP A N 1
ATOM 626 C CA . TRP A 1 83 ? -3.685 0.929 -8.731 1.00 97.06 83 TRP A CA 1
ATOM 627 C C . TRP A 1 83 ? -4.447 2.203 -8.380 1.00 97.06 83 TRP A C 1
ATOM 629 O O . TRP A 1 83 ? -5.032 2.267 -7.303 1.00 97.06 83 TRP A O 1
ATOM 639 N N . ALA A 1 84 ? -4.506 3.191 -9.272 1.00 96.75 84 ALA A N 1
ATOM 640 C CA . ALA A 1 84 ? -5.296 4.399 -9.067 1.00 96.75 84 ALA A CA 1
ATOM 641 C C . ALA A 1 84 ? -6.795 4.071 -8.972 1.00 96.75 84 ALA A C 1
ATOM 643 O O . ALA A 1 84 ? -7.469 4.507 -8.039 1.00 96.75 84 ALA A O 1
ATOM 644 N N . VAL A 1 85 ? -7.310 3.245 -9.889 1.00 97.44 85 VAL A N 1
ATOM 645 C CA . VAL A 1 85 ? -8.720 2.820 -9.891 1.00 97.44 85 VAL A CA 1
ATOM 646 C C . VAL A 1 85 ? -9.036 1.961 -8.667 1.00 97.44 85 VAL A C 1
ATOM 648 O O . VAL A 1 85 ? -9.973 2.260 -7.925 1.00 97.44 85 VAL A O 1
ATOM 651 N N . SER A 1 86 ? -8.235 0.924 -8.414 1.00 97.44 86 SER A N 1
ATOM 652 C CA . SER A 1 86 ? -8.422 0.035 -7.261 1.00 97.44 86 SER A CA 1
ATOM 653 C C . SER A 1 86 ? -8.290 0.802 -5.945 1.00 97.44 86 SER A C 1
ATOM 655 O O . SER A 1 86 ? -9.107 0.645 -5.040 1.00 97.44 86 SER A O 1
ATOM 657 N N . GLY A 1 87 ? -7.308 1.699 -5.859 1.00 96.38 87 GLY A N 1
ATOM 658 C CA . GLY A 1 87 ? -7.068 2.562 -4.710 1.00 96.38 87 GLY A CA 1
ATOM 659 C C . GLY A 1 87 ? -8.248 3.480 -4.408 1.00 96.38 87 GLY A C 1
ATOM 660 O O . GLY A 1 87 ? -8.627 3.587 -3.247 1.00 96.38 87 GLY A O 1
ATOM 661 N N . LEU A 1 88 ? -8.886 4.080 -5.419 1.00 97.62 88 LEU A N 1
ATOM 662 C CA . LEU A 1 88 ? -10.094 4.894 -5.225 1.00 97.62 88 LEU A CA 1
ATOM 663 C C . LEU A 1 88 ? -11.259 4.078 -4.652 1.00 97.62 88 LEU A C 1
ATOM 665 O O . LEU A 1 88 ? -11.932 4.536 -3.727 1.00 97.62 88 LEU A O 1
ATOM 669 N N . LEU A 1 89 ? -11.477 2.861 -5.158 1.00 97.81 89 LEU A N 1
ATOM 670 C CA . LEU A 1 89 ? -12.531 1.970 -4.664 1.00 97.81 89 LEU A CA 1
ATOM 671 C C . LEU A 1 89 ? -12.279 1.555 -3.207 1.00 97.81 89 LEU A C 1
ATOM 673 O O . LEU A 1 89 ? -13.164 1.680 -2.355 1.00 97.81 89 LEU A O 1
ATOM 677 N N . LEU A 1 90 ? -11.055 1.118 -2.902 1.00 97.75 90 LEU A N 1
ATOM 678 C CA . LEU A 1 90 ? -10.654 0.712 -1.554 1.00 97.75 90 LEU A CA 1
ATOM 679 C C . LEU A 1 90 ? -10.682 1.895 -0.575 1.00 97.75 90 LEU A C 1
ATOM 681 O O . LEU A 1 90 ? -11.189 1.760 0.540 1.00 97.75 90 LEU A O 1
ATOM 685 N N . ALA A 1 91 ? -10.212 3.072 -0.998 1.00 97.31 91 ALA A N 1
ATOM 686 C CA . ALA A 1 91 ? -10.270 4.298 -0.208 1.00 97.31 91 ALA A CA 1
ATOM 687 C C . ALA A 1 91 ? -11.716 4.721 0.073 1.00 97.31 91 ALA A C 1
ATOM 689 O O . ALA A 1 91 ? -12.022 5.108 1.198 1.00 97.31 91 ALA A O 1
ATOM 690 N N . GLY A 1 92 ? -12.627 4.594 -0.897 1.00 97.81 92 GLY A N 1
ATOM 691 C CA . GLY A 1 92 ? -14.055 4.834 -0.686 1.00 97.81 92 GLY A CA 1
ATOM 692 C C . GLY A 1 92 ? -14.634 3.945 0.420 1.00 97.81 92 GLY A C 1
ATOM 693 O O . GLY A 1 92 ? -15.298 4.442 1.336 1.00 97.81 92 GLY A O 1
ATOM 694 N N . GLY A 1 93 ? -14.307 2.649 0.394 1.00 97.31 93 GLY A N 1
ATOM 695 C CA . GLY A 1 93 ? -14.679 1.698 1.445 1.00 97.31 93 GLY A CA 1
ATOM 696 C C . GLY A 1 93 ? -14.087 2.053 2.813 1.00 97.31 93 GLY A C 1
ATOM 697 O O . GLY A 1 93 ? -14.807 2.069 3.815 1.00 97.31 93 GLY A O 1
ATOM 698 N N . LEU A 1 94 ? -12.800 2.412 2.859 1.00 97.75 94 LEU A N 1
ATOM 699 C CA . LEU A 1 94 ? -12.127 2.846 4.086 1.00 97.75 94 LEU A CA 1
ATOM 700 C C . LEU A 1 94 ? -12.741 4.123 4.658 1.00 97.75 94 LEU A C 1
ATOM 702 O O . LEU A 1 94 ? -13.030 4.163 5.849 1.00 97.75 94 LEU A O 1
ATOM 706 N N . ILE A 1 95 ? -12.994 5.145 3.836 1.00 98.00 95 ILE A N 1
ATOM 707 C CA . ILE A 1 95 ? -13.624 6.402 4.265 1.00 98.00 95 ILE A CA 1
ATOM 708 C C . ILE A 1 95 ? -15.014 6.124 4.837 1.00 98.00 95 ILE A C 1
ATOM 710 O O . ILE A 1 95 ? -15.366 6.662 5.891 1.00 98.00 95 ILE A O 1
ATOM 714 N N . HIS A 1 96 ? -15.794 5.265 4.175 1.00 97.75 96 HIS A N 1
ATOM 715 C CA . HIS A 1 96 ? -17.102 4.862 4.670 1.00 97.75 96 HIS A CA 1
ATOM 716 C C . HIS A 1 96 ? -16.992 4.204 6.053 1.00 97.75 96 HIS A C 1
ATOM 718 O O . HIS A 1 96 ? -17.632 4.673 6.995 1.00 97.75 96 HIS A O 1
ATOM 724 N N . GLN A 1 97 ? -16.143 3.185 6.219 1.00 97.25 97 GLN A N 1
ATOM 725 C CA . GLN A 1 97 ? -15.985 2.507 7.512 1.00 97.25 97 GLN A CA 1
ATOM 726 C C . GLN A 1 97 ? -15.386 3.422 8.588 1.00 97.25 97 GLN A C 1
ATOM 728 O O . GLN A 1 97 ? -15.814 3.386 9.742 1.00 97.25 97 GLN A O 1
ATOM 733 N N . HIS A 1 98 ? -14.447 4.296 8.222 1.00 97.06 98 HIS A N 1
ATOM 734 C CA . HIS A 1 98 ? -13.821 5.257 9.125 1.00 97.06 98 HIS A CA 1
ATOM 735 C C . HIS A 1 98 ? -14.856 6.211 9.726 1.00 97.06 98 HIS A C 1
ATOM 737 O O . HIS A 1 98 ? -14.860 6.431 10.936 1.00 97.06 98 HIS A O 1
ATOM 743 N N . ARG A 1 99 ? -15.784 6.731 8.912 1.00 96.62 99 ARG A N 1
ATOM 744 C CA . ARG A 1 99 ? -16.854 7.633 9.375 1.00 96.62 99 ARG A CA 1
ATOM 745 C C . ARG A 1 99 ? -17.817 6.975 10.369 1.00 96.62 99 ARG A C 1
ATOM 747 O O . ARG A 1 99 ? -18.341 7.673 11.230 1.00 96.62 99 ARG A O 1
ATOM 754 N N . HIS A 1 100 ? -17.998 5.658 10.286 1.00 95.50 100 HIS A N 1
ATOM 755 C CA . HIS A 1 100 ? -18.901 4.889 11.154 1.00 95.50 100 HIS A CA 1
ATOM 756 C C . HIS A 1 100 ? -18.188 4.194 12.327 1.00 95.50 100 HIS A C 1
ATOM 758 O O . HIS A 1 100 ? -18.829 3.493 13.106 1.00 95.50 100 HIS A O 1
ATOM 764 N N . SER A 1 101 ? -16.873 4.378 12.468 1.00 96.06 101 SER A N 1
ATOM 765 C CA . SER A 1 101 ? -16.078 3.750 13.528 1.00 96.06 101 SER A CA 1
ATOM 766 C C . SER A 1 101 ? -15.909 4.657 14.753 1.00 96.06 101 SER A C 1
ATOM 768 O O . SER A 1 101 ? -16.006 5.887 14.661 1.00 96.06 101 SER A O 1
ATOM 770 N N . SER A 1 102 ? -15.621 4.049 15.908 1.00 95.69 102 SER A N 1
ATOM 771 C CA . SER A 1 102 ? -15.335 4.745 17.168 1.00 95.69 102 SER A CA 1
ATOM 772 C C . SER A 1 102 ? -14.136 5.687 17.032 1.00 95.69 102 SER A C 1
ATOM 774 O O . SER A 1 102 ? -13.272 5.516 16.170 1.00 95.69 102 SER A O 1
ATOM 776 N N . LYS A 1 103 ? -14.034 6.688 17.917 1.00 95.44 103 LYS A N 1
ATOM 777 C CA . LYS A 1 103 ? -12.884 7.610 17.930 1.00 95.44 103 LYS A CA 1
ATOM 778 C C . LYS A 1 103 ? -11.554 6.856 18.070 1.00 95.44 103 LYS A C 1
ATOM 780 O O . LYS A 1 103 ? -10.601 7.209 17.382 1.00 95.44 103 LYS A O 1
ATOM 785 N N . ALA A 1 104 ? -11.511 5.817 18.906 1.00 92.56 104 ALA A N 1
ATOM 786 C CA . ALA A 1 104 ? -10.326 4.984 19.096 1.00 92.56 104 ALA A CA 1
ATOM 787 C C . ALA A 1 104 ? -9.936 4.239 17.807 1.00 92.56 104 ALA A C 1
ATOM 789 O O . ALA A 1 104 ? -8.794 4.339 17.363 1.00 92.56 104 ALA A O 1
ATOM 790 N N . ALA A 1 105 ? -10.890 3.581 17.140 1.00 95.06 105 ALA A N 1
ATOM 791 C CA . ALA A 1 105 ? -10.620 2.883 15.882 1.00 95.06 105 ALA A CA 1
ATOM 792 C C . ALA A 1 105 ? -10.239 3.835 14.738 1.00 95.06 105 ALA A C 1
ATOM 794 O O . ALA A 1 105 ? -9.393 3.498 13.910 1.00 95.06 105 ALA A O 1
ATOM 795 N N . ARG A 1 106 ? -10.800 5.050 14.707 1.00 96.81 106 ARG A N 1
ATOM 796 C CA . ARG A 1 106 ? -10.380 6.092 13.759 1.00 96.81 106 ARG A CA 1
ATOM 797 C C . ARG A 1 106 ? -8.934 6.523 13.977 1.00 96.81 106 ARG A C 1
ATOM 799 O O . ARG A 1 106 ? -8.223 6.693 12.994 1.00 96.81 106 ARG A O 1
ATOM 806 N N . LEU A 1 107 ? -8.493 6.685 15.226 1.00 95.94 107 LEU A N 1
ATOM 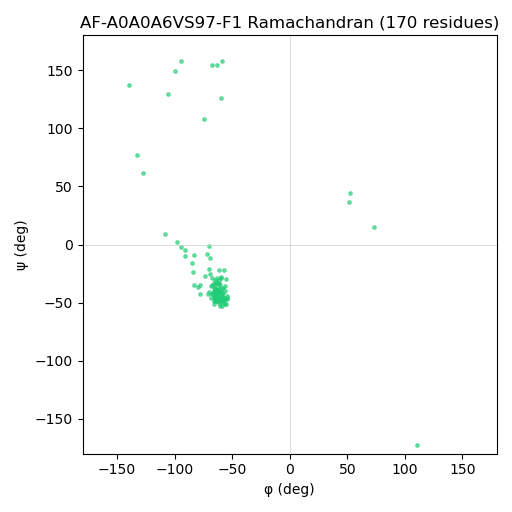807 C CA . LEU A 1 107 ? -7.090 6.995 15.525 1.00 95.94 107 LEU A CA 1
ATOM 808 C C . LEU A 1 107 ? -6.166 5.873 15.039 1.00 95.94 107 LEU A C 1
ATOM 810 O O . LEU A 1 107 ? -5.221 6.160 14.314 1.00 95.94 107 LEU A O 1
ATOM 814 N N . GLY A 1 108 ? -6.511 4.610 15.317 1.00 95.88 108 GLY A N 1
ATOM 815 C CA . GLY A 1 108 ? -5.774 3.461 14.777 1.00 95.88 108 GLY A CA 1
ATOM 816 C C . GLY A 1 108 ? -5.732 3.452 13.244 1.00 95.88 108 GLY A C 1
ATOM 817 O O . GLY A 1 108 ? -4.685 3.248 12.642 1.00 95.88 108 GLY A O 1
ATOM 818 N N . SER A 1 109 ? -6.852 3.768 12.588 1.00 97.75 109 SER A N 1
ATOM 819 C CA . SER A 1 109 ? -6.902 3.920 11.130 1.00 97.75 109 SER A CA 1
ATOM 820 C C . SER A 1 109 ? -6.006 5.050 10.607 1.00 97.75 109 SER A C 1
ATOM 822 O O . SER A 1 109 ? -5.505 4.934 9.490 1.00 97.75 109 SER A O 1
ATOM 824 N N . TRP A 1 110 ? -5.837 6.149 11.347 1.00 98.25 110 TRP A N 1
ATOM 825 C CA . TRP A 1 110 ? -4.925 7.227 10.957 1.00 98.25 110 TRP A CA 1
ATOM 826 C C . TRP A 1 110 ? -3.466 6.801 11.088 1.00 98.25 110 TRP A C 1
ATOM 828 O O . TRP A 1 110 ? -2.687 7.061 10.178 1.00 98.25 110 TRP A O 1
ATOM 838 N N . GLU A 1 111 ? -3.100 6.108 12.166 1.00 97.69 111 GLU A N 1
ATOM 839 C CA . GLU A 1 111 ? -1.746 5.561 12.345 1.00 97.69 111 GLU A CA 1
ATOM 840 C C . GLU A 1 111 ? -1.372 4.599 11.205 1.00 97.69 111 GLU A C 1
ATOM 842 O O . GLU A 1 111 ? -0.287 4.706 10.621 1.00 97.69 111 GLU A O 1
ATOM 847 N N . VAL A 1 112 ? -2.310 3.728 10.818 1.00 98.25 112 VAL A N 1
ATOM 848 C CA . VAL A 1 112 ? -2.145 2.834 9.666 1.00 98.25 112 VAL A CA 1
ATOM 849 C C . VAL A 1 112 ? -1.938 3.634 8.382 1.00 98.25 112 VAL A C 1
ATOM 851 O O . VAL A 1 112 ? -0.997 3.365 7.635 1.00 98.25 112 VAL A O 1
ATOM 854 N N . LEU A 1 113 ? -2.755 4.662 8.139 1.00 98.19 113 LEU A N 1
ATOM 855 C CA . LEU A 1 113 ? -2.608 5.511 6.958 1.00 98.19 113 LEU A CA 1
ATOM 856 C C . LEU A 1 113 ? -1.239 6.206 6.918 1.00 98.19 113 LEU A C 1
ATOM 858 O O . LEU A 1 113 ? -0.571 6.162 5.887 1.00 98.19 113 LEU A O 1
ATOM 862 N N . PHE A 1 114 ? -0.789 6.793 8.031 1.00 98.12 114 PHE A N 1
ATOM 863 C CA . PHE A 1 114 ? 0.529 7.434 8.126 1.00 98.12 114 PHE A CA 1
ATOM 864 C C . PHE A 1 114 ? 1.681 6.464 7.844 1.00 98.12 114 PHE A C 1
ATOM 866 O O . PHE A 1 114 ? 2.720 6.877 7.337 1.00 98.12 114 PHE A O 1
ATOM 873 N N . THR A 1 115 ? 1.487 5.177 8.122 1.00 98.12 115 THR A N 1
ATOM 874 C CA . THR A 1 115 ? 2.471 4.119 7.850 1.00 98.12 115 THR A CA 1
ATOM 875 C C . THR A 1 115 ? 2.496 3.712 6.376 1.00 98.12 115 THR A C 1
ATOM 877 O O . THR A 1 115 ? 3.553 3.391 5.833 1.00 98.12 115 THR A O 1
ATOM 880 N N . VAL A 1 116 ? 1.337 3.733 5.713 1.00 97.81 116 VAL A N 1
ATOM 881 C CA . VAL A 1 116 ? 1.177 3.321 4.309 1.00 97.81 116 VAL A CA 1
ATOM 882 C C . VAL A 1 116 ? 1.545 4.439 3.330 1.00 97.81 116 VAL A C 1
ATOM 884 O O . VAL A 1 116 ? 2.101 4.158 2.271 1.00 97.81 116 VAL A O 1
ATOM 887 N N . VAL A 1 117 ? 1.281 5.707 3.661 1.00 97.44 117 VAL A N 1
ATOM 888 C CA . VAL A 1 117 ? 1.525 6.847 2.754 1.00 97.44 117 VAL A CA 1
ATOM 889 C C . VAL A 1 117 ? 2.974 6.915 2.239 1.00 97.44 117 VAL A C 1
ATOM 891 O O . VAL A 1 117 ? 3.139 7.038 1.025 1.00 97.44 117 VAL A O 1
ATOM 894 N N . PRO A 1 118 ? 4.028 6.779 3.070 1.00 97.12 118 PRO A N 1
ATOM 895 C CA . PRO A 1 118 ? 5.408 6.779 2.579 1.00 97.12 118 PRO A CA 1
ATOM 896 C C . PRO A 1 118 ? 5.689 5.670 1.558 1.00 97.12 118 PRO A C 1
ATOM 898 O O . PRO A 1 118 ? 6.384 5.904 0.569 1.00 97.12 118 PRO A O 1
ATOM 901 N N . PHE A 1 119 ? 5.109 4.482 1.757 1.00 96.06 119 PHE A N 1
ATOM 902 C CA . PHE A 1 119 ? 5.212 3.379 0.804 1.00 96.06 119 PHE A CA 1
ATOM 903 C C . PHE A 1 119 ? 4.525 3.711 -0.522 1.00 96.06 119 PHE A C 1
ATOM 905 O O . PHE A 1 119 ? 5.122 3.510 -1.576 1.00 96.06 119 PHE A O 1
ATOM 912 N N . VAL A 1 120 ? 3.318 4.284 -0.483 1.00 96.75 120 VAL A N 1
ATOM 913 C CA . VAL A 1 120 ? 2.601 4.715 -1.695 1.00 96.75 120 VAL A CA 1
ATOM 914 C C . VAL A 1 120 ? 3.402 5.771 -2.457 1.00 96.75 120 VAL A C 1
ATOM 916 O O . VAL A 1 120 ? 3.574 5.646 -3.666 1.00 96.75 120 VAL A O 1
ATOM 919 N N . VAL A 1 121 ? 3.945 6.775 -1.763 1.00 97.50 121 VAL A N 1
ATOM 920 C CA . VAL A 1 121 ? 4.778 7.820 -2.382 1.00 97.50 121 VAL A CA 1
ATOM 921 C C . VAL A 1 121 ? 6.014 7.214 -3.046 1.00 97.50 121 VAL A C 1
ATOM 923 O O . VAL A 1 121 ? 6.313 7.552 -4.189 1.00 97.50 121 VAL A O 1
ATOM 926 N N . MET A 1 122 ? 6.700 6.287 -2.372 1.00 96.56 122 MET A N 1
ATOM 927 C CA . MET A 1 122 ? 7.852 5.582 -2.938 1.00 96.56 122 MET A CA 1
ATOM 928 C C . MET A 1 122 ? 7.467 4.735 -4.161 1.00 96.56 122 MET A C 1
ATOM 930 O O . MET A 1 122 ? 8.172 4.761 -5.165 1.00 96.56 122 MET A O 1
ATOM 934 N N . ALA A 1 123 ? 6.347 4.009 -4.110 1.00 94.69 123 ALA A N 1
ATOM 935 C CA . ALA A 1 123 ? 5.881 3.166 -5.210 1.00 94.69 123 ALA A CA 1
ATOM 936 C C . ALA A 1 123 ? 5.502 3.992 -6.450 1.00 94.69 123 ALA A C 1
ATOM 938 O O . ALA A 1 123 ? 5.973 3.712 -7.551 1.00 94.69 123 ALA A O 1
ATOM 939 N N . VAL A 1 124 ? 4.712 5.054 -6.270 1.00 96.44 124 VAL A N 1
ATOM 940 C CA . VAL A 1 124 ? 4.347 5.979 -7.355 1.00 96.44 124 VAL A CA 1
ATOM 941 C C . VAL A 1 124 ? 5.587 6.687 -7.896 1.00 96.44 124 VAL A C 1
ATOM 943 O O . VAL A 1 124 ? 5.766 6.769 -9.109 1.00 96.44 124 VAL A O 1
ATOM 946 N N . GLY A 1 125 ? 6.467 7.163 -7.012 1.00 96.12 125 GLY A N 1
ATOM 947 C CA . GLY A 1 125 ? 7.718 7.812 -7.390 1.00 96.12 125 GLY A CA 1
ATOM 948 C C . GLY A 1 125 ? 8.631 6.897 -8.205 1.00 96.12 125 GLY A C 1
ATOM 949 O O . GLY A 1 125 ? 9.187 7.340 -9.205 1.00 96.12 125 GLY A O 1
ATOM 950 N N . TYR A 1 126 ? 8.724 5.616 -7.837 1.00 94.56 126 TYR A N 1
ATOM 951 C CA . TYR A 1 126 ? 9.463 4.609 -8.597 1.00 94.56 126 TYR A CA 1
ATOM 952 C C . TYR A 1 126 ? 8.915 4.450 -10.018 1.00 94.56 126 TYR A C 1
ATOM 954 O O . TYR A 1 126 ? 9.690 4.468 -10.970 1.00 94.56 126 TYR A O 1
ATOM 962 N N . VAL A 1 127 ? 7.590 4.342 -10.168 1.00 94.44 127 VAL A N 1
ATOM 963 C CA . VAL A 1 127 ? 6.942 4.230 -11.485 1.00 94.44 127 VAL A CA 1
ATOM 964 C C . VAL A 1 127 ? 7.180 5.490 -12.319 1.00 94.44 127 VAL A C 1
ATOM 966 O O . VAL A 1 127 ? 7.556 5.408 -13.482 1.00 94.44 127 VAL A O 1
ATOM 969 N N . MET A 1 128 ? 7.017 6.680 -11.737 1.00 95.25 128 MET A N 1
ATOM 970 C CA . MET A 1 128 ? 7.304 7.929 -12.454 1.00 95.25 128 MET A CA 1
ATOM 971 C C . MET A 1 128 ? 8.773 8.007 -12.878 1.00 95.25 128 MET A C 1
ATOM 973 O O . MET A 1 128 ? 9.072 8.403 -14.002 1.00 95.25 128 MET A O 1
ATOM 977 N N . PHE A 1 129 ? 9.692 7.597 -12.005 1.00 93.31 129 PHE A N 1
ATOM 978 C CA . PHE A 1 129 ? 11.116 7.553 -12.313 1.00 93.31 129 PHE A CA 1
ATOM 979 C C . PHE A 1 129 ? 11.421 6.585 -13.462 1.00 93.31 129 PHE A C 1
ATOM 981 O O . PHE A 1 129 ? 12.124 6.972 -14.393 1.00 93.31 129 PHE A O 1
ATOM 988 N N . SER A 1 130 ? 10.861 5.370 -13.446 1.00 91.69 130 SER A N 1
ATOM 989 C CA . SER A 1 130 ? 11.096 4.367 -14.494 1.00 91.69 130 SER A CA 1
ATOM 990 C C . SER A 1 130 ? 10.508 4.764 -15.850 1.00 91.69 130 SER A C 1
ATOM 992 O O . SER A 1 130 ? 11.044 4.394 -16.893 1.00 91.69 130 SER A O 1
ATOM 994 N N . VAL A 1 131 ? 9.435 5.555 -15.848 1.00 91.81 131 VAL A N 1
ATOM 995 C CA . VAL A 1 131 ? 8.804 6.086 -17.062 1.00 91.81 131 VAL A CA 1
ATOM 996 C C . VAL A 1 131 ? 9.582 7.270 -17.632 1.00 91.81 131 VAL A C 1
ATOM 998 O O . VAL A 1 131 ? 9.767 7.350 -18.843 1.00 91.81 131 VAL A O 1
ATOM 1001 N N . VAL A 1 132 ? 10.042 8.193 -16.781 1.00 92.25 132 VAL A N 1
ATOM 1002 C CA . VAL A 1 132 ? 10.744 9.411 -17.224 1.00 92.25 132 VAL A CA 1
ATOM 1003 C C . VAL A 1 132 ? 12.207 9.129 -17.565 1.00 92.25 132 VAL A C 1
ATOM 1005 O O . VAL A 1 132 ? 12.741 9.725 -18.498 1.00 92.25 132 VAL A O 1
ATOM 1008 N N . ARG A 1 133 ? 12.864 8.239 -16.813 1.00 91.88 133 ARG A N 1
ATOM 1009 C CA . ARG A 1 133 ? 14.285 7.885 -16.948 1.00 91.88 133 ARG A CA 1
ATOM 1010 C C . ARG A 1 133 ? 14.482 6.370 -17.070 1.00 91.88 133 ARG A C 1
ATOM 1012 O O . ARG A 1 133 ? 15.154 5.775 -16.225 1.00 91.88 133 ARG A O 1
ATOM 1019 N N . PRO A 1 134 ? 13.928 5.729 -18.118 1.00 89.12 134 PRO A N 1
ATOM 1020 C CA . PRO A 1 134 ? 14.055 4.284 -18.315 1.00 89.12 134 PRO A CA 1
ATOM 1021 C C . PRO A 1 134 ? 15.521 3.840 -18.452 1.00 89.12 134 PRO A C 1
ATOM 1023 O O . PRO A 1 134 ? 15.872 2.732 -18.059 1.00 89.12 134 PRO A O 1
ATOM 1026 N N . ASP A 1 135 ? 16.393 4.728 -18.938 1.00 88.94 135 ASP A N 1
ATOM 1027 C CA . ASP A 1 135 ? 17.838 4.528 -19.062 1.00 88.94 135 ASP A CA 1
ATOM 1028 C C . ASP A 1 135 ? 18.543 4.298 -17.717 1.00 88.94 135 ASP A C 1
ATOM 1030 O O . ASP A 1 135 ? 19.537 3.580 -17.658 1.00 88.94 135 ASP A O 1
ATOM 1034 N N . LEU A 1 136 ? 18.019 4.878 -16.632 1.00 88.81 136 LEU A N 1
ATOM 1035 C CA . LEU A 1 136 ? 18.616 4.802 -15.295 1.00 88.81 136 LEU A CA 1
ATOM 1036 C C . LEU A 1 136 ? 18.040 3.678 -14.432 1.00 88.81 136 LEU A C 1
ATOM 1038 O O . LEU A 1 136 ? 18.485 3.486 -13.299 1.00 88.81 136 LEU A O 1
ATOM 1042 N N . VAL A 1 137 ? 17.053 2.942 -14.945 1.00 85.00 137 VAL A N 1
ATOM 1043 C CA . VAL A 1 137 ? 16.462 1.790 -14.247 1.00 85.00 137 VAL A CA 1
ATOM 1044 C C . VAL A 1 137 ? 17.457 0.629 -14.181 1.00 85.00 137 VAL A C 1
ATOM 1046 O O . VAL A 1 137 ? 17.406 -0.178 -13.254 1.00 85.00 137 VAL A O 1
ATOM 1049 N N . HIS A 1 138 ? 18.401 0.576 -15.123 1.00 83.00 138 HIS A N 1
ATOM 1050 C CA . HIS A 1 138 ? 19.486 -0.397 -15.148 1.00 83.00 138 HIS A CA 1
ATOM 1051 C C . HIS A 1 138 ? 20.810 0.272 -14.749 1.00 83.00 138 HIS A C 1
ATOM 1053 O O . HIS A 1 138 ? 21.177 1.317 -15.283 1.00 83.00 138 HIS A O 1
ATOM 1059 N N . GLY A 1 139 ? 21.531 -0.331 -13.799 1.00 87.00 139 GLY A N 1
ATOM 1060 C CA . GLY A 1 139 ? 22.803 0.175 -13.276 1.00 87.00 139 GLY A CA 1
ATOM 1061 C C . GLY A 1 139 ? 22.725 0.680 -11.827 1.00 87.00 139 GLY A C 1
ATOM 1062 O O . GLY A 1 139 ? 21.691 0.531 -11.172 1.00 87.00 139 GLY A O 1
ATOM 1063 N N . PRO A 1 140 ? 23.798 1.310 -11.311 1.00 91.56 140 PRO A N 1
ATOM 1064 C CA . PRO A 1 140 ? 23.949 1.587 -9.877 1.00 91.56 140 PRO A CA 1
ATOM 1065 C C . PRO A 1 140 ? 22.846 2.472 -9.281 1.00 91.56 140 PRO A C 1
ATOM 1067 O O . PRO A 1 140 ? 22.437 2.289 -8.136 1.00 91.56 140 PRO A O 1
ATOM 1070 N N . VAL A 1 141 ? 22.342 3.434 -10.062 1.00 91.56 141 VAL A N 1
ATOM 1071 C CA . VAL A 1 141 ? 21.240 4.313 -9.639 1.00 91.56 141 VAL A CA 1
ATOM 1072 C C . VAL A 1 141 ? 19.937 3.522 -9.519 1.00 91.56 141 VAL A C 1
ATOM 1074 O O . VAL A 1 141 ? 19.242 3.642 -8.513 1.00 91.56 141 VAL A O 1
ATOM 1077 N N . GLY A 1 142 ? 19.628 2.686 -10.511 1.00 89.38 142 GLY A N 1
ATOM 1078 C CA . GLY A 1 142 ? 18.453 1.819 -10.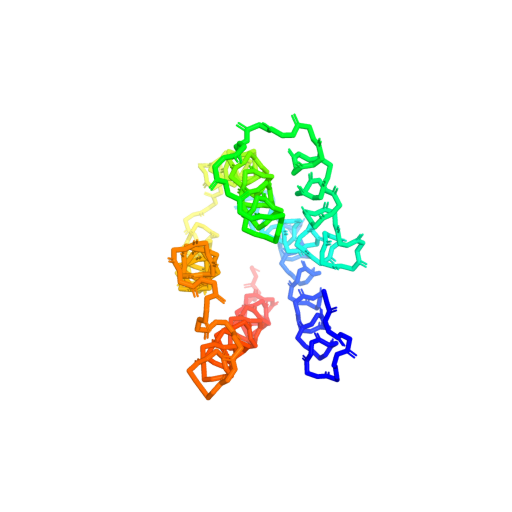500 1.00 89.38 142 GLY A CA 1
ATOM 1079 C C . GLY A 1 142 ? 18.478 0.817 -9.346 1.00 89.38 142 GLY A C 1
ATOM 1080 O O . GLY A 1 142 ? 17.469 0.646 -8.664 1.00 89.38 142 GLY A O 1
ATOM 1081 N N . GLU A 1 143 ? 19.640 0.227 -9.061 1.00 90.75 143 GLU A N 1
ATOM 1082 C CA . GLU A 1 143 ? 19.844 -0.669 -7.915 1.00 90.75 143 GLU A CA 1
ATOM 1083 C C . GLU A 1 143 ? 19.617 0.045 -6.578 1.00 90.75 143 GLU A C 1
ATOM 1085 O O . GLU A 1 143 ? 18.898 -0.470 -5.719 1.00 90.75 143 GLU A O 1
ATOM 1090 N N . LEU A 1 144 ? 20.159 1.256 -6.410 1.00 93.25 144 LEU A N 1
ATOM 1091 C CA . LEU A 1 144 ? 19.950 2.061 -5.205 1.00 93.25 144 LEU A CA 1
ATOM 1092 C C . LEU A 1 144 ? 18.467 2.396 -5.001 1.00 93.25 144 LEU A C 1
ATOM 1094 O O . LEU A 1 144 ? 17.942 2.270 -3.893 1.00 93.25 144 LEU A O 1
ATOM 1098 N N . VAL A 1 145 ? 17.778 2.798 -6.070 1.00 92.88 145 VAL A N 1
ATOM 1099 C CA . VAL A 1 145 ? 16.343 3.107 -6.043 1.00 92.88 145 VAL A CA 1
ATOM 1100 C C . VAL A 1 145 ? 15.518 1.851 -5.733 1.00 92.88 145 VAL A C 1
ATOM 1102 O O . VAL A 1 145 ? 14.591 1.906 -4.922 1.00 92.88 145 VAL A O 1
ATOM 1105 N N . ALA A 1 146 ? 15.871 0.700 -6.310 1.00 90.31 146 ALA A N 1
ATOM 1106 C CA . ALA A 1 146 ? 15.226 -0.577 -6.019 1.00 90.31 146 ALA A CA 1
ATOM 1107 C C . ALA A 1 146 ? 15.431 -1.006 -4.555 1.00 90.31 146 ALA A C 1
ATOM 1109 O O . ALA A 1 146 ? 14.474 -1.430 -3.903 1.00 90.31 146 ALA A O 1
ATOM 1110 N N . LEU A 1 147 ? 16.640 -0.831 -4.013 1.00 92.44 147 LEU A N 1
ATOM 1111 C CA . LEU A 1 147 ? 16.958 -1.120 -2.615 1.00 92.44 147 LEU A CA 1
ATOM 1112 C C . LEU A 1 147 ? 16.196 -0.197 -1.657 1.00 92.44 147 LEU A C 1
ATOM 1114 O O . LEU A 1 147 ? 15.630 -0.667 -0.668 1.00 92.44 147 LEU A O 1
ATOM 1118 N N . ALA A 1 148 ? 16.131 1.102 -1.961 1.00 94.38 148 ALA A N 1
ATOM 1119 C CA . ALA A 1 148 ? 15.352 2.065 -1.188 1.00 94.38 148 ALA A CA 1
ATOM 1120 C C . ALA A 1 148 ? 13.865 1.684 -1.177 1.00 94.38 148 ALA A C 1
ATOM 1122 O O . ALA A 1 148 ? 13.242 1.633 -0.114 1.00 94.38 148 ALA A O 1
ATOM 1123 N N . ARG A 1 149 ? 13.312 1.324 -2.342 1.00 93.81 149 ARG A N 1
ATOM 1124 C CA . ARG A 1 149 ? 11.933 0.838 -2.469 1.00 93.81 149 ARG A CA 1
ATOM 1125 C C . ARG A 1 149 ? 11.692 -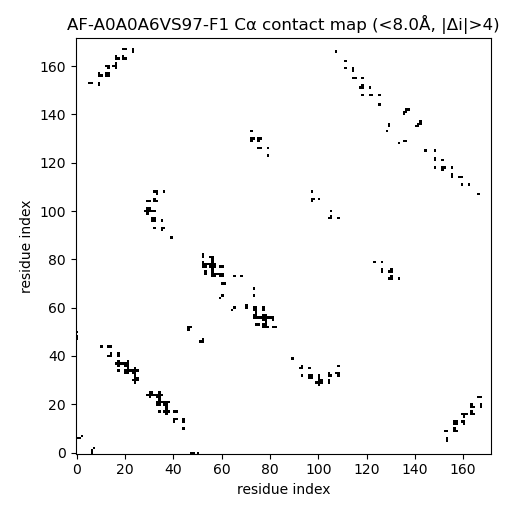0.411 -1.623 1.00 93.81 149 ARG A C 1
ATOM 1127 O O . ARG A 1 149 ? 10.713 -0.454 -0.880 1.00 93.81 149 ARG A O 1
ATOM 1134 N N . MET A 1 150 ? 12.577 -1.405 -1.710 1.00 93.06 150 MET A N 1
ATOM 1135 C CA . MET A 1 150 ? 12.464 -2.647 -0.939 1.00 93.06 150 MET A CA 1
ATOM 1136 C C . MET A 1 150 ? 12.540 -2.380 0.571 1.00 93.06 150 MET A C 1
ATOM 1138 O O . MET A 1 150 ? 11.734 -2.905 1.336 1.00 93.06 150 MET A O 1
ATOM 1142 N N . THR A 1 151 ? 13.445 -1.494 0.992 1.00 95.12 151 THR A N 1
ATOM 1143 C CA . THR A 1 151 ? 13.596 -1.081 2.395 1.00 95.12 151 THR A CA 1
ATOM 1144 C C . THR A 1 151 ? 12.319 -0.435 2.926 1.00 95.12 151 THR A C 1
ATOM 1146 O O . THR A 1 151 ? 11.836 -0.817 3.990 1.00 95.12 151 THR A O 1
ATOM 1149 N N . VAL A 1 152 ? 11.730 0.503 2.175 1.00 96.62 152 VAL A N 1
ATOM 1150 C CA . VAL A 1 152 ? 10.463 1.144 2.560 1.00 96.62 152 VAL A CA 1
ATOM 1151 C C . VAL A 1 152 ? 9.329 0.119 2.614 1.00 96.62 152 VAL A C 1
ATOM 1153 O O . VAL A 1 152 ? 8.591 0.101 3.595 1.00 96.62 152 VAL A O 1
ATOM 1156 N N . LYS A 1 153 ? 9.218 -0.774 1.617 1.00 95.31 153 LYS A N 1
ATOM 1157 C CA . LYS A 1 153 ? 8.208 -1.850 1.591 1.00 95.31 153 LYS A CA 1
ATOM 1158 C C . LYS A 1 153 ? 8.301 -2.718 2.851 1.00 95.31 153 LYS A C 1
ATOM 1160 O O . LYS A 1 153 ? 7.307 -2.879 3.560 1.00 95.31 153 LYS A O 1
ATOM 1165 N N . LEU A 1 154 ? 9.497 -3.210 3.175 1.00 96.12 154 LEU A N 1
ATOM 1166 C CA . LEU A 1 154 ? 9.722 -4.077 4.331 1.00 96.12 154 LEU A CA 1
ATOM 1167 C C . LEU A 1 154 ? 9.490 -3.354 5.668 1.00 96.12 154 LEU A C 1
ATOM 1169 O O . LEU A 1 154 ? 8.874 -3.912 6.582 1.00 96.12 154 LEU A O 1
ATOM 1173 N N . LEU A 1 155 ? 9.944 -2.102 5.785 1.00 97.69 155 LEU A N 1
ATOM 1174 C CA . LEU A 1 155 ? 9.714 -1.279 6.971 1.00 97.69 155 LEU A CA 1
ATOM 1175 C C . LEU A 1 155 ? 8.215 -1.055 7.199 1.00 97.69 155 LEU A C 1
ATOM 1177 O O . LEU A 1 155 ? 7.734 -1.252 8.313 1.00 97.69 155 LEU A O 1
ATOM 1181 N N . THR A 1 156 ? 7.463 -0.714 6.151 1.00 98.31 156 THR A N 1
ATOM 1182 C CA . THR A 1 156 ? 6.006 -0.557 6.221 1.00 98.31 156 THR A CA 1
ATOM 1183 C C . THR A 1 156 ? 5.332 -1.849 6.681 1.00 98.31 156 THR A C 1
ATOM 1185 O O . THR A 1 156 ? 4.538 -1.809 7.618 1.00 98.31 156 THR A O 1
ATOM 1188 N N . MET A 1 157 ? 5.678 -3.004 6.103 1.00 98.31 157 MET A N 1
ATOM 1189 C CA . MET A 1 157 ? 5.108 -4.303 6.498 1.00 98.31 157 MET A CA 1
ATOM 1190 C C . MET A 1 157 ? 5.407 -4.647 7.964 1.00 98.31 157 MET A C 1
ATOM 1192 O O . MET A 1 157 ? 4.519 -5.088 8.698 1.00 98.31 157 MET A O 1
ATOM 1196 N N . THR A 1 158 ? 6.626 -4.361 8.422 1.00 98.38 158 THR A N 1
ATOM 1197 C CA . THR A 1 158 ? 7.031 -4.553 9.820 1.00 98.38 158 THR A CA 1
ATOM 1198 C C . THR A 1 158 ? 6.243 -3.640 10.764 1.00 98.38 158 THR A C 1
ATOM 1200 O O . THR A 1 158 ? 5.702 -4.102 11.769 1.00 98.38 158 THR A O 1
ATOM 1203 N N . LEU A 1 159 ? 6.124 -2.348 10.441 1.00 98.56 159 LEU A N 1
ATOM 1204 C CA . LEU A 1 159 ? 5.382 -1.381 11.254 1.00 98.56 159 LEU A CA 1
ATOM 12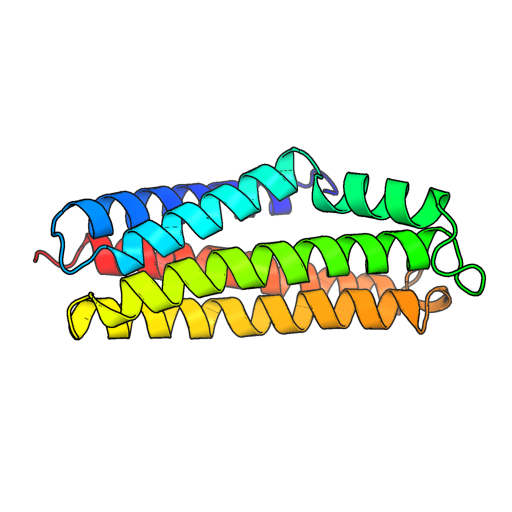05 C C . LEU A 1 159 ? 3.887 -1.710 11.324 1.00 98.56 159 LEU A C 1
ATOM 1207 O O . LEU A 1 159 ? 3.289 -1.589 12.395 1.00 98.56 159 LEU A O 1
ATOM 1211 N N . LEU A 1 160 ? 3.292 -2.161 10.217 1.00 98.62 160 LEU A N 1
ATOM 1212 C CA . LEU A 1 160 ? 1.900 -2.607 10.179 1.00 98.62 160 LEU A CA 1
ATOM 1213 C C . LEU A 1 160 ? 1.673 -3.824 11.077 1.00 98.62 160 LEU A C 1
ATOM 1215 O O . LEU A 1 160 ? 0.694 -3.850 11.823 1.00 98.62 160 LEU A O 1
ATOM 1219 N N . LEU A 1 161 ? 2.586 -4.800 11.066 1.00 98.56 161 LEU A N 1
ATOM 1220 C CA . LEU A 1 161 ? 2.510 -5.953 11.962 1.00 98.56 161 LEU A CA 1
ATOM 1221 C C . LEU A 1 161 ? 2.614 -5.536 13.434 1.00 98.56 161 LEU A C 1
ATOM 1223 O O . LEU A 1 161 ? 1.798 -5.965 14.248 1.00 98.56 161 LEU A O 1
ATOM 1227 N N . LEU A 1 162 ? 3.563 -4.660 13.779 1.00 98.25 162 LEU A N 1
ATOM 1228 C CA . LEU A 1 162 ? 3.704 -4.146 15.146 1.00 98.25 162 LEU A CA 1
ATOM 1229 C C . LEU A 1 162 ? 2.440 -3.414 15.614 1.00 98.25 162 LEU A C 1
ATOM 1231 O O . LEU A 1 162 ? 1.978 -3.625 16.738 1.00 98.25 162 LEU A O 1
ATOM 1235 N N . GLN A 1 163 ? 1.843 -2.592 14.749 1.00 97.31 163 GLN A N 1
ATOM 1236 C CA . GLN A 1 163 ? 0.580 -1.914 15.041 1.00 97.31 163 GLN A CA 1
ATOM 1237 C C . GLN A 1 163 ? -0.567 -2.903 15.237 1.00 97.31 163 GLN A C 1
ATOM 1239 O O . GLN A 1 163 ? -1.323 -2.760 16.199 1.00 97.31 163 GLN A O 1
ATOM 1244 N N . ALA A 1 164 ? -0.676 -3.919 14.378 1.00 97.19 164 ALA A N 1
ATOM 1245 C CA . ALA A 1 164 ? -1.705 -4.946 14.479 1.00 97.19 164 ALA A CA 1
ATOM 1246 C C . ALA A 1 164 ? -1.587 -5.736 15.794 1.00 97.19 164 ALA A C 1
ATOM 1248 O O . ALA A 1 164 ? -2.582 -5.926 16.493 1.00 97.19 164 ALA A O 1
ATOM 1249 N N . VAL A 1 165 ? -0.365 -6.120 16.184 1.00 97.06 165 VAL A N 1
ATOM 1250 C CA . VAL A 1 165 ? -0.092 -6.788 17.467 1.00 97.06 165 VAL A CA 1
ATOM 1251 C C . VAL A 1 165 ? -0.475 -5.884 18.638 1.00 97.06 165 VAL A C 1
ATOM 1253 O O . VAL A 1 165 ? -1.251 -6.308 19.497 1.00 97.06 165 VAL A O 1
ATOM 1256 N N . ARG A 1 166 ? -0.021 -4.622 18.647 1.00 95.31 166 ARG A N 1
ATOM 1257 C CA . ARG A 1 166 ? -0.358 -3.643 19.695 1.00 95.31 166 ARG A CA 1
ATOM 1258 C C . ARG A 1 166 ? -1.873 -3.499 19.846 1.00 95.31 166 ARG A C 1
ATOM 1260 O O . ARG A 1 166 ? -2.390 -3.675 20.945 1.00 95.31 166 ARG A O 1
ATOM 1267 N N . LEU A 1 167 ? -2.592 -3.263 18.749 1.00 91.31 167 LEU A N 1
ATOM 1268 C CA . LEU A 1 167 ? -4.052 -3.120 18.753 1.00 91.31 167 LEU A CA 1
ATOM 1269 C C . LEU A 1 167 ? -4.773 -4.409 19.167 1.00 91.31 167 LEU A C 1
ATOM 1271 O O . LEU A 1 167 ? -5.832 -4.344 19.779 1.00 91.31 167 LEU A O 1
ATOM 1275 N N . SER A 1 168 ? -4.202 -5.580 18.877 1.00 89.50 168 SER A N 1
ATOM 1276 C CA . SER A 1 168 ? -4.779 -6.862 19.293 1.00 89.50 168 SER A CA 1
ATOM 1277 C C . SER A 1 168 ? -4.617 -7.160 20.786 1.00 89.50 168 SER A C 1
ATOM 1279 O O . SER A 1 168 ? -5.450 -7.882 21.338 1.00 89.50 168 SER A O 1
ATOM 1281 N N . SER A 1 169 ? -3.572 -6.604 21.414 1.00 86.12 169 SER A N 1
ATOM 1282 C CA . SER A 1 169 ? -3.231 -6.794 22.832 1.00 86.12 169 SER A CA 1
ATOM 1283 C C . SER A 1 169 ? -3.986 -5.873 23.791 1.00 86.12 169 SER A C 1
ATOM 1285 O O . SER A 1 169 ? -4.158 -6.215 24.961 1.00 86.12 169 SER A O 1
ATOM 1287 N N . VAL A 1 170 ? -4.467 -4.725 23.308 1.00 74.75 170 VAL A N 1
ATOM 1288 C CA . VAL A 1 170 ? -5.328 -3.839 24.095 1.00 74.75 170 VAL A CA 1
ATOM 1289 C C . VAL A 1 170 ? -6.705 -4.496 24.162 1.00 74.75 170 VAL A C 1
ATOM 1291 O O . VAL A 1 170 ? -7.404 -4.589 23.153 1.00 74.75 170 VAL A O 1
ATOM 1294 N N . ARG A 1 171 ? -7.074 -5.022 25.337 1.00 56.62 171 ARG A N 1
ATOM 1295 C CA . ARG A 1 171 ? -8.444 -5.493 25.588 1.00 56.62 171 ARG A CA 1
ATOM 1296 C C . ARG A 1 171 ? -9.392 -4.304 25.397 1.00 56.62 171 ARG A C 1
ATOM 1298 O O . ARG A 1 171 ? -9.143 -3.251 25.983 1.00 56.62 171 ARG A O 1
ATOM 1305 N N . ALA A 1 172 ? -10.401 -4.481 24.544 1.00 50.72 172 ALA A N 1
ATOM 1306 C CA . ALA A 1 172 ? -11.572 -3.609 24.510 1.00 50.72 172 ALA A CA 1
ATOM 1307 C C . ALA A 1 172 ? -12.342 -3.745 25.831 1.00 50.72 172 ALA A C 1
ATOM 1309 O O . ALA A 1 172 ? -12.365 -4.884 26.363 1.00 50.72 172 ALA A O 1
#

Foldseek 3Di:
DPPDPLVVVLLVLLLLLLVLLLVLLVVDVQQVLSNLVSVVSVVVSVCVVVVVLLVQLQVQLVVPPPVVFDSVLSSLVSSVVVCVVVVVVSVVVSVVSLVSHDPVSVVLSVQLVVLCVVLVCLSVVLSVCCRVCVVQCDDDNVVVSVVVNSVSSSSSSNVSSVSSVVSSPPDD

Sequence (172 aa):
MDGSVMEMFGLIQLGAAALLFILVGLREPAHRVLSAWGVVFLFLIADDLFRVHERVGARLAQDRLAPSLGESSAQELGGLVFWAVSGLLLAGGLIHQHRHSSKAARLGSWEVLFTVVPFVVMAVGYVMFSVVRPDLVHGPVGELVALARMTVKLLTMTLLLLQAVRLSSVRA

Mean predicted aligned error: 3.95 Å

Radius of gyration: 17.43 Å; Cα contacts (8 Å, |Δi|>4): 183; chains: 1; bounding box: 43×24×54 Å

Organism: NCBI:txid136273

Nearest PDB structures (foldseek):
  4hyj-assembly2_B  TM=5.413E-01  e=2.785E-01  Exiguobacterium artemiae
  4xto-assembly1_C  TM=4.459E-01  e=8.713E+00  Dokdonia eikasta

Solvent-accessible surface area (backbone atoms only — not comparable to full-atom values): 8644 Å² total; per-residue (Å²): 125,89,82,42,72,67,58,54,51,32,50,52,35,34,50,53,18,16,52,40,21,29,56,52,11,67,73,38,81,43,24,38,30,38,21,47,51,12,52,51,42,49,49,51,50,50,35,54,77,68,38,46,41,57,56,51,0,46,51,46,30,72,70,48,79,54,76,91,49,55,67,67,38,29,18,48,50,30,21,49,51,48,48,52,55,51,46,51,55,52,47,51,53,42,54,54,32,37,74,64,24,38,74,68,41,38,51,54,49,46,55,51,47,66,48,46,48,62,41,51,54,48,53,54,48,49,47,52,44,40,51,76,40,55,78,48,54,61,56,74,66,19,51,51,53,51,49,52,48,49,51,42,49,42,51,37,24,51,53,46,27,54,50,23,52,54,61,60,67,53,79,128

Secondary structure (DSSP, 8-state):
----HHHHHHHHHHHHHHHHHHHHHHH-GGGHHHHHHHHHHHHHHHHHHHTHHHHHHHHHHHTTSSTTS-HHHHHHHHHHHHHHHHHHHHHHHHHHHHHTS-HHHHHHHHHHHHHHHHHHHHHHHHHHHHHH-GGGSSSHHHHHHHHHHHHHHHHHHHHHHHHHHHHHHS--

pLDDT: mean 92.81, std 7.71, range [50.72, 98.62]